Protein AF-A0A3R9TVR1-F1 (afdb_monomer_lite)

pLDDT: mean 87.35, std 10.51, range [41.31, 97.19]

Sequence (165 aa):
LIFHLNRAHRRLMKQEQLCACVQVMLYEKTDKPPYKKVTSQAIGLHYATDDLCILTKAAMQQIDVLYKENKSYIKIGVLFCALHARQQHIDDLWQPLELIHQRQQLMETLGTVRKRFGNHYLQVGYHSRNPSWQMKQCHRSKNYLTRWNEMLTIEDAYTPVTQNT

Secondary structure (DSSP, 8-state):
-HHHHHHHHHHHHHTTEEEEEEEEEEEEE-SSTTSEEEEEEEEEEEEEE--HHHHHHHHHHHHHHH--TT--EEEEEEEEEEEEEGGG----TTS-HHHHHHHHHHHHHHHHHHHHH-TTT--SS---SS-TTS---TTPPP-TTT-GGGSPPP-GGG-------

Organism: Acinetobacter baumannii (NCBI:txid470)

InterPro domains:
  IPR017961 DNA polymerase, Y-family, little finger domain [PF11799] (4-88)
  IPR025188 Domain of unknown function DUF4113 [PF13438] (104-154)

Foldseek 3Di:
DQVQLLVVLVVCVVQQKWFQKKKKKWWFADPDPVRTDIDMDMDGHPDTHSQSQVNVVRRVVRCVVVDDPPTHTDDMHMDGPPIDRNVPDDDDPPDPVVVRVVSVVVVVVVVVCCVVPHDPPDGPDDDDPDDPPPPPCVPPQFPQPPDPVRHDDDDPPPDPPPPDD

Structure (mmCIF, N/CA/C/O backbone):
data_AF-A0A3R9TVR1-F1
#
_entry.id   AF-A0A3R9TVR1-F1
#
loop_
_atom_site.group_PDB
_atom_site.id
_atom_site.type_symbol
_atom_site.label_atom_id
_atom_site.label_alt_id
_atom_site.label_comp_id
_atom_site.label_asym_id
_atom_site.label_entity_id
_atom_site.label_seq_id
_atom_site.pdbx_PDB_ins_code
_atom_site.Cartn_x
_atom_site.Cartn_y
_atom_site.Cartn_z
_atom_site.occupancy
_atom_site.B_iso_or_equiv
_atom_site.auth_seq_id
_atom_site.auth_comp_id
_atom_site.auth_asym_id
_atom_site.auth_atom_id
_atom_site.pdbx_PDB_model_num
ATOM 1 N N . LEU A 1 1 ? 2.419 -5.822 -7.153 1.00 88.62 1 LEU A N 1
ATOM 2 C CA . LEU A 1 1 ? 1.616 -4.856 -6.365 1.00 88.62 1 LEU A CA 1
ATOM 3 C C . LEU A 1 1 ? 1.381 -5.332 -4.927 1.00 88.62 1 LEU A C 1
ATOM 5 O O . LEU A 1 1 ? 1.893 -4.712 -4.004 1.00 88.62 1 LEU A O 1
ATOM 9 N N . ILE A 1 2 ? 0.655 -6.439 -4.741 1.00 90.44 2 ILE A N 1
ATOM 10 C CA . ILE A 1 2 ? 0.100 -6.890 -3.448 1.00 90.44 2 ILE A CA 1
ATOM 11 C C . ILE A 1 2 ? 1.155 -7.060 -2.350 1.00 90.44 2 ILE A C 1
ATOM 13 O O . ILE A 1 2 ? 0.936 -6.654 -1.211 1.00 90.44 2 ILE A O 1
ATOM 17 N N . PHE A 1 3 ? 2.334 -7.582 -2.692 1.00 88.88 3 PHE A N 1
ATOM 18 C CA . PHE A 1 3 ? 3.459 -7.667 -1.758 1.00 88.88 3 PHE A CA 1
ATOM 19 C C . PHE A 1 3 ? 3.872 -6.295 -1.189 1.00 88.88 3 PHE A C 1
ATOM 21 O O . PHE A 1 3 ? 4.040 -6.140 0.023 1.00 88.88 3 PHE A O 1
ATOM 28 N N . HIS A 1 4 ? 4.010 -5.284 -2.053 1.00 91.31 4 HIS A N 1
ATOM 29 C CA . HIS A 1 4 ? 4.392 -3.930 -1.643 1.00 91.31 4 HIS A CA 1
ATOM 30 C C . HIS A 1 4 ? 3.283 -3.253 -0.839 1.00 91.31 4 HIS A C 1
ATOM 32 O O . HIS A 1 4 ? 3.578 -2.608 0.164 1.00 91.31 4 HIS A O 1
ATOM 38 N N . LEU A 1 5 ? 2.024 -3.471 -1.222 1.00 93.81 5 LEU A N 1
ATOM 39 C CA . LEU A 1 5 ? 0.861 -2.962 -0.501 1.00 93.81 5 LEU A CA 1
ATOM 40 C C . LEU A 1 5 ? 0.777 -3.546 0.914 1.00 93.81 5 LEU A C 1
ATOM 42 O O . LEU A 1 5 ? 0.716 -2.795 1.880 1.00 93.81 5 LEU A O 1
ATOM 46 N N . ASN A 1 6 ? 0.905 -4.867 1.066 1.00 91.38 6 ASN A N 1
ATOM 47 C CA . ASN A 1 6 ? 0.959 -5.522 2.377 1.00 91.38 6 ASN A CA 1
ATOM 48 C C . ASN A 1 6 ? 2.126 -5.009 3.236 1.00 91.38 6 ASN A C 1
ATOM 50 O O . ASN A 1 6 ? 2.010 -4.876 4.455 1.00 91.38 6 ASN A O 1
ATOM 54 N N . ARG A 1 7 ? 3.282 -4.723 2.623 1.00 90.69 7 ARG A N 1
ATOM 55 C CA . ARG A 1 7 ? 4.425 -4.131 3.329 1.00 90.69 7 ARG A CA 1
ATOM 56 C C . ARG A 1 7 ? 4.133 -2.704 3.800 1.00 90.69 7 ARG A C 1
ATOM 58 O O . ARG A 1 7 ? 4.497 -2.388 4.929 1.00 90.69 7 ARG A O 1
ATOM 65 N N . ALA A 1 8 ? 3.497 -1.876 2.976 1.00 94.25 8 ALA A N 1
ATOM 66 C CA . ALA A 1 8 ? 3.092 -0.521 3.348 1.00 94.25 8 ALA A CA 1
ATOM 67 C C . ALA A 1 8 ? 2.013 -0.537 4.444 1.00 94.25 8 ALA A C 1
ATOM 69 O O . ALA A 1 8 ? 2.180 0.118 5.467 1.00 94.25 8 ALA A O 1
ATOM 70 N N . HIS A 1 9 ? 0.986 -1.377 4.301 1.00 94.12 9 HIS A N 1
ATOM 71 C CA . HIS A 1 9 ? -0.092 -1.536 5.281 1.00 94.12 9 HIS A CA 1
ATOM 72 C C . HIS A 1 9 ? 0.418 -1.988 6.652 1.00 94.12 9 HIS A C 1
ATOM 74 O O . HIS A 1 9 ? -0.016 -1.468 7.670 1.00 94.12 9 HIS A O 1
ATOM 80 N N . ARG A 1 10 ? 1.438 -2.852 6.719 1.00 91.62 10 ARG A N 1
ATOM 81 C CA . ARG A 1 10 ? 2.076 -3.173 8.010 1.00 91.62 10 ARG A CA 1
ATOM 82 C C . ARG A 1 10 ? 2.669 -1.955 8.714 1.00 91.62 10 ARG A C 1
ATOM 84 O O . ARG A 1 10 ? 2.632 -1.894 9.938 1.00 91.62 10 ARG A O 1
ATOM 91 N N . ARG A 1 11 ? 3.253 -1.021 7.961 1.00 93.88 11 ARG A N 1
ATOM 92 C CA . ARG A 1 11 ? 3.790 0.220 8.535 1.00 93.88 11 ARG A CA 1
ATOM 93 C C . ARG A 1 11 ? 2.652 1.117 9.006 1.00 93.88 11 ARG A C 1
ATOM 95 O O . ARG A 1 11 ? 2.723 1.582 10.132 1.00 93.88 11 ARG A O 1
ATOM 102 N N . LEU A 1 12 ? 1.603 1.246 8.192 1.00 94.62 12 LEU A N 1
ATOM 103 C CA . LEU A 1 12 ? 0.383 1.985 8.521 1.00 94.62 12 LEU A CA 1
ATOM 104 C C . LEU A 1 12 ? -0.235 1.496 9.845 1.00 94.62 12 LEU A C 1
ATOM 106 O O . LEU A 1 12 ? -0.445 2.295 10.749 1.00 94.62 12 LEU A O 1
ATOM 110 N N . MET A 1 13 ? -0.404 0.177 9.998 1.00 91.50 13 MET A N 1
ATOM 111 C CA . MET A 1 13 ? -0.920 -0.439 11.228 1.00 91.50 13 MET A CA 1
ATOM 112 C C . MET A 1 13 ? 0.005 -0.225 12.425 1.00 91.50 13 MET A C 1
ATOM 114 O O . MET A 1 13 ? -0.457 0.105 13.508 1.00 91.50 13 MET A O 1
ATOM 118 N N . LYS A 1 14 ? 1.325 -0.390 12.246 1.00 92.38 14 LYS A N 1
ATOM 119 C CA . LYS A 1 14 ? 2.301 -0.168 13.327 1.00 92.38 14 LYS A CA 1
ATOM 120 C C . LYS A 1 14 ? 2.300 1.286 13.815 1.00 92.38 14 LYS A C 1
ATOM 122 O O . LYS A 1 14 ? 2.622 1.530 14.969 1.00 92.38 14 LYS A O 1
ATOM 127 N N . GLN A 1 15 ? 2.011 2.227 12.923 1.00 94.56 15 GLN A N 1
ATOM 128 C CA . GLN A 1 15 ? 1.960 3.657 13.218 1.00 94.56 15 GLN A CA 1
ATOM 129 C C . GLN A 1 15 ? 0.560 4.121 13.645 1.00 94.56 15 GLN A C 1
ATOM 131 O O . GLN A 1 15 ? 0.392 5.311 13.875 1.00 94.56 15 GLN A O 1
ATOM 136 N N . GLU A 1 16 ? -0.419 3.212 13.738 1.00 94.19 16 GLU A N 1
ATOM 137 C CA . GLU A 1 16 ? -1.815 3.516 14.083 1.00 94.19 16 GLU A CA 1
ATOM 138 C C . GLU A 1 16 ? -2.407 4.644 13.223 1.00 94.19 16 GLU A C 1
ATOM 140 O O . GLU A 1 16 ? -3.053 5.572 13.709 1.00 94.19 16 GLU A O 1
ATOM 145 N N . GLN A 1 17 ? -2.161 4.572 11.913 1.00 95.62 17 GLN A N 1
ATOM 146 C CA . GLN A 1 17 ? -2.609 5.571 10.946 1.00 95.62 17 GLN A CA 1
ATOM 147 C C . GLN A 1 17 ? -3.741 5.046 10.057 1.00 95.62 17 GLN A C 1
ATOM 149 O O . GLN A 1 17 ? -3.854 3.851 9.791 1.00 95.62 17 GLN A O 1
ATOM 154 N N . LEU A 1 18 ? -4.566 5.965 9.568 1.00 95.19 18 LEU A N 1
ATOM 155 C CA . LEU A 1 18 ? -5.572 5.754 8.532 1.00 95.19 18 LEU A CA 1
ATOM 156 C C . LEU A 1 18 ? -5.101 6.425 7.242 1.00 95.19 18 LEU A C 1
ATOM 158 O O . LEU A 1 18 ? -4.4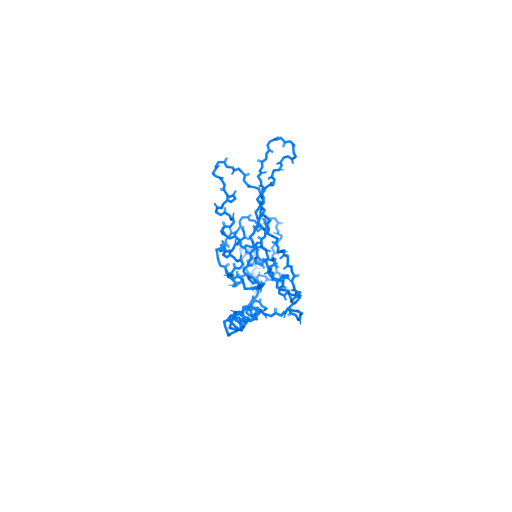07 7.440 7.286 1.00 95.19 18 LEU A O 1
ATOM 162 N N . CYS A 1 19 ? -5.470 5.874 6.089 1.00 96.38 19 CYS A N 1
ATOM 163 C CA . CYS A 1 19 ? -5.097 6.407 4.783 1.00 96.38 19 CYS A CA 1
ATOM 164 C C . CYS A 1 19 ? -6.347 6.854 4.025 1.00 96.38 19 CYS A C 1
ATOM 166 O O . CYS A 1 19 ? -7.297 6.086 3.917 1.00 96.38 19 CYS A O 1
ATOM 168 N N . ALA A 1 20 ? -6.341 8.075 3.482 1.00 95.88 20 ALA A N 1
ATOM 169 C CA . ALA A 1 20 ? -7.439 8.588 2.654 1.00 95.88 20 ALA A CA 1
ATOM 170 C C . ALA A 1 20 ? -7.110 8.625 1.151 1.00 95.88 20 ALA A C 1
ATOM 172 O O . ALA A 1 20 ? -7.987 8.885 0.336 1.00 95.88 20 ALA A O 1
ATOM 173 N N . CYS A 1 21 ? -5.861 8.375 0.748 1.00 96.94 21 CYS A N 1
ATOM 174 C CA . CYS A 1 21 ? -5.474 8.378 -0.662 1.00 96.94 21 CYS A CA 1
ATOM 175 C C . CYS A 1 21 ? -4.387 7.339 -0.946 1.00 96.94 21 CYS A C 1
ATOM 177 O O . CYS A 1 21 ? -3.359 7.300 -0.275 1.00 96.94 21 CYS A O 1
ATOM 179 N N . VAL A 1 22 ? -4.584 6.514 -1.972 1.00 97.19 22 VAL A N 1
ATOM 180 C CA . VAL A 1 22 ? -3.606 5.506 -2.398 1.00 97.19 22 VAL A CA 1
ATOM 181 C C . VAL A 1 22 ? -3.042 5.911 -3.746 1.00 97.19 22 VAL A C 1
ATOM 183 O O . VAL A 1 22 ? -3.794 6.059 -4.705 1.00 97.19 22 VAL A O 1
ATOM 186 N N . GLN A 1 23 ? -1.720 6.027 -3.836 1.00 97.06 23 GLN A N 1
ATOM 187 C CA . GLN A 1 23 ? -1.007 6.305 -5.076 1.00 97.06 23 GLN A CA 1
ATOM 188 C C . GLN A 1 23 ? -0.190 5.090 -5.514 1.00 97.06 23 GLN A C 1
ATOM 190 O O . GLN A 1 23 ? 0.648 4.572 -4.770 1.00 97.06 23 GLN A O 1
ATOM 195 N N . VAL A 1 24 ? -0.401 4.656 -6.751 1.00 97.19 24 VAL A N 1
ATOM 196 C CA . VAL A 1 24 ? 0.367 3.591 -7.394 1.00 97.19 24 VAL A CA 1
ATOM 197 C C . VAL A 1 24 ? 1.284 4.194 -8.450 1.00 97.19 24 VAL A C 1
ATOM 199 O O . VAL A 1 24 ? 0.899 5.065 -9.227 1.00 97.19 24 VAL A O 1
ATOM 202 N N . MET A 1 25 ? 2.531 3.730 -8.468 1.00 96.75 25 MET A N 1
ATOM 203 C CA . MET A 1 25 ? 3.573 4.190 -9.382 1.00 96.75 25 MET A CA 1
ATOM 204 C C . MET A 1 25 ? 4.097 3.003 -10.183 1.00 96.75 25 MET A C 1
ATOM 206 O O . MET A 1 25 ? 4.570 2.024 -9.603 1.00 96.75 25 MET A O 1
ATOM 210 N N . LEU A 1 26 ? 4.066 3.095 -11.507 1.00 95.75 26 LEU A N 1
ATOM 211 C CA . LEU A 1 26 ? 4.699 2.140 -12.409 1.00 95.75 26 LEU A CA 1
ATOM 212 C C . LEU A 1 26 ? 5.949 2.762 -13.019 1.00 95.75 26 LEU A C 1
ATOM 214 O O . LEU A 1 26 ? 5.918 3.869 -13.554 1.00 95.75 26 LEU A O 1
ATOM 218 N N . TYR A 1 27 ? 7.049 2.024 -12.944 1.00 94.75 27 TYR A N 1
ATOM 219 C CA . TYR A 1 27 ? 8.308 2.390 -13.571 1.00 94.75 27 TYR A CA 1
ATOM 220 C C . TYR A 1 27 ? 8.471 1.571 -14.844 1.00 94.75 27 TYR A C 1
ATOM 222 O O . TYR A 1 27 ? 8.615 0.347 -14.796 1.00 94.75 27 TYR A O 1
ATOM 230 N N . GLU A 1 28 ? 8.456 2.267 -15.966 1.00 9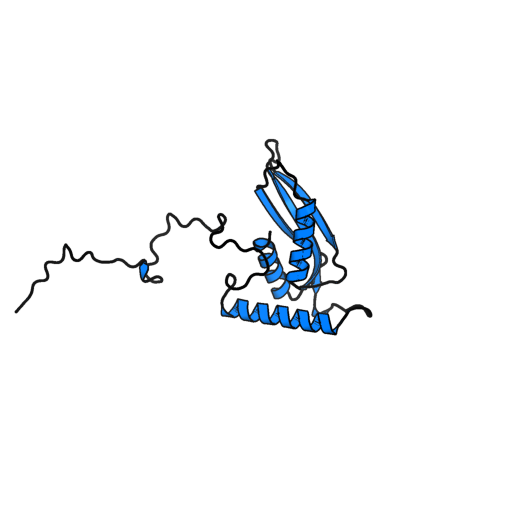4.12 28 GLU A N 1
ATOM 231 C CA . GLU A 1 28 ? 8.727 1.755 -17.300 1.00 94.12 28 GLU A CA 1
ATOM 232 C C . GLU A 1 28 ? 10.229 1.860 -17.584 1.00 94.12 28 GLU A C 1
ATOM 234 O O . GLU A 1 28 ? 10.865 2.866 -17.254 1.00 94.12 28 GLU A O 1
ATOM 239 N N . LYS A 1 29 ? 10.806 0.814 -18.176 1.00 93.38 29 LYS A N 1
ATOM 240 C CA . LYS A 1 29 ? 12.176 0.832 -18.690 1.00 93.38 29 LYS A CA 1
ATOM 241 C C . LYS A 1 29 ? 12.198 1.631 -19.985 1.00 93.38 29 LYS A C 1
ATOM 243 O O . LYS A 1 29 ? 11.360 1.423 -20.855 1.00 93.38 29 LYS A O 1
ATOM 248 N N . THR A 1 30 ? 13.168 2.521 -20.120 1.00 90.31 30 THR A N 1
ATOM 249 C CA . THR A 1 30 ? 13.372 3.302 -21.342 1.00 90.31 30 THR A CA 1
ATOM 250 C C . THR A 1 30 ? 14.832 3.186 -21.755 1.00 90.31 30 THR A C 1
ATOM 252 O O . THR A 1 30 ? 15.707 3.131 -20.896 1.00 90.31 30 THR A O 1
ATOM 255 N N . ASP A 1 31 ? 15.108 3.158 -23.057 1.00 89.56 31 ASP A N 1
ATOM 256 C CA . ASP A 1 31 ? 16.482 3.021 -23.568 1.00 89.56 31 ASP A CA 1
ATOM 257 C C . ASP A 1 31 ? 17.261 4.346 -23.551 1.00 89.56 31 ASP A C 1
ATOM 259 O O . ASP A 1 31 ? 18.479 4.367 -23.689 1.00 89.56 31 ASP A O 1
ATOM 263 N N . LYS A 1 32 ? 16.560 5.465 -23.342 1.00 88.62 32 LYS A N 1
ATOM 264 C CA . LYS A 1 32 ? 17.127 6.814 -23.240 1.00 88.62 32 LYS A CA 1
ATOM 265 C C . LYS A 1 32 ? 17.223 7.255 -21.777 1.00 88.62 32 LYS A C 1
ATOM 267 O O . LYS A 1 32 ? 16.326 6.912 -20.999 1.00 88.62 32 LYS A O 1
ATOM 272 N N . PRO A 1 33 ? 18.239 8.053 -21.391 1.00 86.62 33 PRO A N 1
ATOM 273 C CA . PRO A 1 33 ? 18.318 8.646 -20.056 1.00 86.62 33 PRO A CA 1
ATOM 274 C C . PRO A 1 33 ? 17.034 9.447 -19.759 1.00 86.62 33 PRO A C 1
ATOM 276 O O . PRO A 1 33 ? 16.546 10.143 -20.651 1.00 86.62 33 PRO A O 1
ATOM 279 N N . PRO A 1 34 ? 16.438 9.340 -18.553 1.00 84.81 34 PRO A N 1
ATOM 280 C CA . PRO A 1 34 ? 16.970 8.757 -17.310 1.00 84.81 34 PRO A CA 1
ATOM 281 C C . PRO A 1 34 ? 16.806 7.223 -17.159 1.00 84.81 34 PRO A C 1
ATOM 283 O O . PRO A 1 34 ? 16.830 6.700 -16.046 1.00 84.81 34 PRO A O 1
ATOM 286 N N . TYR A 1 35 ? 16.616 6.484 -18.258 1.00 88.00 35 TYR A N 1
ATOM 287 C CA . TYR A 1 35 ? 16.455 5.019 -18.365 1.00 88.00 35 TYR A CA 1
ATOM 288 C C . TYR A 1 35 ? 15.222 4.428 -17.672 1.00 88.00 35 TYR A C 1
ATOM 290 O O . TYR A 1 35 ? 14.947 3.225 -17.754 1.00 88.00 35 TYR A O 1
ATOM 298 N N . LYS A 1 36 ? 14.467 5.272 -16.967 1.00 91.25 36 LYS A N 1
ATOM 299 C CA . LYS A 1 36 ? 13.255 4.919 -16.239 1.00 91.25 36 LYS A CA 1
ATOM 300 C C . LYS A 1 36 ? 12.257 6.053 -16.372 1.00 91.25 36 LYS A C 1
ATOM 302 O O . LYS A 1 36 ? 12.543 7.177 -15.965 1.00 91.25 36 LYS A O 1
ATOM 307 N N . LYS A 1 37 ? 11.071 5.748 -16.877 1.00 92.38 37 LYS A N 1
ATOM 308 C CA . LYS A 1 37 ? 9.941 6.675 -16.891 1.00 92.38 37 LYS A CA 1
ATOM 309 C C . LYS A 1 37 ? 8.946 6.244 -15.825 1.00 92.38 37 LYS A C 1
ATOM 311 O O . LYS A 1 37 ? 8.560 5.079 -15.778 1.00 92.38 37 LYS A O 1
ATOM 316 N N . VAL A 1 38 ? 8.544 7.165 -14.954 1.00 93.88 38 VAL A N 1
ATOM 317 C CA . VAL A 1 38 ? 7.515 6.893 -13.944 1.00 93.88 38 VAL A CA 1
ATOM 318 C C . VAL A 1 38 ? 6.170 7.409 -14.433 1.00 93.88 38 VAL A C 1
ATOM 320 O O . VAL A 1 38 ? 6.067 8.528 -14.927 1.00 93.88 38 VAL A O 1
ATOM 323 N N . THR A 1 39 ? 5.141 6.581 -14.304 1.00 94.62 39 THR A N 1
ATOM 324 C CA . THR A 1 39 ? 3.744 6.999 -14.434 1.00 94.62 39 THR A CA 1
ATOM 325 C C . THR A 1 39 ? 3.062 6.672 -13.120 1.00 94.62 39 THR A C 1
ATOM 327 O O . THR A 1 39 ? 3.230 5.569 -12.596 1.00 94.62 39 THR A O 1
ATOM 330 N N . SER A 1 40 ? 2.329 7.625 -12.560 1.00 95.19 40 SER A N 1
ATOM 331 C CA . SER A 1 40 ? 1.624 7.423 -11.302 1.00 95.19 40 SER A CA 1
ATOM 332 C C . SER A 1 40 ? 0.195 7.894 -11.402 1.00 95.19 40 SER A C 1
ATOM 334 O O . SER A 1 40 ? -0.074 8.907 -12.042 1.00 95.19 40 SER A O 1
ATOM 336 N N . GLN A 1 41 ? -0.685 7.197 -10.706 1.00 95.94 41 GLN A N 1
ATOM 337 C CA . GLN A 1 41 ? -2.061 7.602 -10.495 1.00 95.94 41 GLN A CA 1
ATOM 338 C C . GLN A 1 41 ? -2.325 7.561 -9.000 1.00 95.94 41 GLN A C 1
ATOM 340 O O . GLN A 1 41 ? -1.706 6.774 -8.287 1.00 95.94 41 GLN A O 1
ATOM 345 N N . ALA A 1 42 ? -3.189 8.449 -8.532 1.00 95.75 42 ALA A N 1
ATOM 346 C CA . ALA A 1 42 ? -3.657 8.472 -7.161 1.00 95.75 42 ALA A CA 1
ATOM 347 C C . ALA A 1 42 ? -5.177 8.375 -7.172 1.00 95.75 42 ALA A C 1
ATOM 349 O O . ALA A 1 42 ? -5.828 8.962 -8.038 1.00 95.75 42 ALA A O 1
ATOM 350 N N . ILE A 1 43 ? -5.728 7.627 -6.222 1.00 96.38 43 ILE A N 1
ATOM 351 C CA . ILE A 1 43 ? -7.165 7.552 -5.991 1.00 96.38 43 ILE A CA 1
ATOM 352 C C . ILE A 1 43 ? -7.455 7.954 -4.548 1.00 96.38 43 ILE A C 1
ATOM 354 O O . ILE A 1 43 ? -6.843 7.436 -3.608 1.00 96.38 43 ILE A O 1
ATOM 358 N N . GLY A 1 44 ? -8.371 8.906 -4.391 1.00 96.00 44 GLY A N 1
ATOM 359 C CA . GLY A 1 44 ? -8.945 9.245 -3.097 1.00 96.00 44 GLY A CA 1
ATOM 360 C C . GLY A 1 44 ? -9.938 8.169 -2.672 1.00 96.00 44 GLY A C 1
ATOM 361 O O . GLY A 1 44 ? -10.688 7.643 -3.492 1.00 96.00 44 GLY A O 1
ATOM 362 N N . LEU A 1 45 ? -9.923 7.832 -1.392 1.00 94.38 45 LEU A N 1
ATOM 363 C CA . LEU A 1 45 ? -10.936 7.009 -0.751 1.00 94.38 45 LEU A CA 1
ATOM 364 C C . LEU A 1 45 ? -12.041 7.932 -0.236 1.00 94.38 45 LEU A C 1
ATOM 366 O O . LEU A 1 45 ? -11.767 9.068 0.143 1.00 94.38 45 LEU A O 1
ATOM 370 N N . HIS A 1 46 ? -13.280 7.441 -0.205 1.00 90.12 46 HIS A N 1
ATOM 371 C CA . HIS A 1 46 ? -14.403 8.212 0.341 1.00 90.12 46 HIS A CA 1
ATOM 372 C C . HIS A 1 46 ? -14.176 8.585 1.810 1.00 90.12 46 HIS A C 1
ATOM 374 O O . HIS A 1 46 ? -14.475 9.703 2.212 1.00 90.12 46 HIS A O 1
ATOM 380 N N . TYR A 1 47 ? -13.590 7.662 2.576 1.00 91.06 47 TYR A N 1
ATOM 381 C CA . TYR A 1 47 ? -13.244 7.842 3.980 1.00 91.06 47 TYR A CA 1
ATOM 382 C C . TYR A 1 47 ? -11.841 7.301 4.253 1.00 91.06 47 TYR A C 1
ATOM 384 O O . TYR A 1 47 ? -11.373 6.383 3.567 1.00 91.06 47 TYR A O 1
ATOM 392 N N . ALA A 1 48 ? -11.164 7.875 5.249 1.00 93.44 48 ALA A N 1
ATOM 393 C CA . ALA A 1 48 ? -9.854 7.399 5.665 1.00 93.44 48 ALA A CA 1
ATOM 394 C C . ALA A 1 48 ? -9.993 6.000 6.276 1.00 93.44 48 ALA A C 1
ATOM 396 O O . ALA A 1 48 ? -10.770 5.788 7.199 1.00 93.44 48 ALA A O 1
ATOM 397 N N . THR A 1 49 ? -9.243 5.027 5.767 1.00 93.50 49 THR A N 1
ATOM 398 C CA . THR A 1 49 ? -9.336 3.642 6.234 1.00 93.50 49 THR A CA 1
ATOM 399 C C . THR A 1 49 ? -7.972 2.968 6.249 1.00 93.50 49 THR A C 1
ATOM 401 O O . THR A 1 49 ? -7.042 3.346 5.530 1.00 93.50 49 THR A O 1
ATOM 404 N N . ASP A 1 50 ? -7.838 1.967 7.103 1.00 94.00 50 ASP A N 1
ATOM 405 C CA . ASP A 1 50 ? -6.738 1.016 7.130 1.00 94.00 50 ASP A CA 1
ATOM 406 C C . ASP A 1 50 ? -7.132 -0.351 6.556 1.00 94.00 50 ASP A C 1
ATOM 408 O O . ASP A 1 50 ? -6.264 -1.216 6.468 1.00 94.00 50 ASP A O 1
ATOM 412 N N . ASP A 1 51 ? -8.390 -0.563 6.146 1.00 94.44 51 ASP A N 1
ATOM 413 C CA . ASP A 1 51 ? -8.864 -1.866 5.674 1.00 94.44 51 ASP A CA 1
ATOM 414 C C . ASP A 1 51 ? -8.053 -2.331 4.456 1.00 94.44 51 ASP A C 1
ATOM 416 O O . ASP A 1 51 ? -8.092 -1.757 3.360 1.00 94.44 51 ASP A O 1
ATOM 420 N N . LEU A 1 52 ? -7.320 -3.427 4.651 1.00 93.75 52 LEU A N 1
ATOM 421 C CA . LEU A 1 52 ? -6.445 -4.012 3.650 1.00 93.75 52 LEU A CA 1
ATOM 422 C C . LEU A 1 52 ? -7.202 -4.406 2.372 1.00 93.75 52 LEU A C 1
ATOM 424 O O . LEU A 1 52 ? -6.636 -4.296 1.282 1.00 93.75 52 LEU A O 1
ATOM 428 N N . CYS A 1 53 ? -8.458 -4.843 2.471 1.00 93.25 53 CYS A N 1
ATOM 429 C CA . CYS A 1 53 ? -9.282 -5.216 1.322 1.00 93.25 53 CYS A CA 1
ATOM 430 C C . CYS A 1 53 ? -9.640 -3.988 0.476 1.00 93.25 53 CYS A C 1
ATOM 432 O O . CYS A 1 53 ? -9.480 -4.023 -0.747 1.00 93.25 53 CYS A O 1
ATOM 434 N N . ILE A 1 54 ? -10.054 -2.891 1.119 1.00 94.50 54 ILE A N 1
ATOM 435 C CA . ILE A 1 54 ? -10.398 -1.631 0.442 1.00 94.50 54 ILE A CA 1
ATOM 436 C C . ILE A 1 54 ? -9.154 -1.038 -0.221 1.00 94.50 54 ILE A C 1
ATOM 438 O O . ILE A 1 54 ? -9.178 -0.724 -1.413 1.00 94.50 54 ILE A O 1
ATOM 442 N N . LEU A 1 55 ? -8.036 -0.974 0.509 1.00 95.44 55 LEU A N 1
ATOM 443 C CA . LEU A 1 55 ? -6.759 -0.486 -0.015 1.00 95.44 55 LEU A CA 1
ATOM 444 C C . LEU A 1 55 ? -6.273 -1.328 -1.203 1.00 95.44 55 LEU A C 1
ATOM 446 O O . LEU A 1 55 ? -5.797 -0.785 -2.201 1.00 95.44 55 LEU A O 1
ATOM 450 N N . THR A 1 56 ? -6.414 -2.655 -1.123 1.00 94.75 56 THR A N 1
ATOM 451 C CA . THR A 1 56 ? -6.028 -3.564 -2.213 1.00 94.75 56 THR A CA 1
ATOM 452 C C . THR A 1 56 ? -6.894 -3.351 -3.447 1.00 94.75 56 THR A C 1
ATOM 454 O O . THR A 1 56 ? -6.354 -3.257 -4.549 1.00 94.75 56 THR A O 1
ATOM 457 N N . LYS A 1 57 ? -8.214 -3.218 -3.276 1.00 94.50 57 LYS A N 1
ATOM 458 C CA . LYS A 1 57 ? -9.145 -2.939 -4.374 1.00 94.50 57 LYS A CA 1
ATOM 459 C C . LYS A 1 57 ? -8.813 -1.611 -5.058 1.00 94.50 57 LYS A C 1
ATOM 461 O O . LYS A 1 57 ? -8.652 -1.585 -6.275 1.00 94.50 57 LYS A O 1
ATOM 466 N N . ALA A 1 58 ? -8.623 -0.547 -4.280 1.00 95.31 58 ALA A N 1
ATOM 467 C CA . ALA A 1 58 ? -8.284 0.781 -4.789 1.00 95.31 58 ALA A CA 1
ATOM 468 C C . ALA A 1 58 ? -6.949 0.795 -5.555 1.00 95.31 58 ALA A C 1
ATOM 470 O O . ALA A 1 58 ? -6.817 1.450 -6.588 1.00 95.31 58 ALA A O 1
ATOM 471 N N . ALA A 1 59 ? -5.947 0.052 -5.079 1.00 95.00 59 ALA A N 1
ATOM 472 C CA . ALA A 1 59 ? -4.665 -0.058 -5.767 1.00 95.00 59 ALA A CA 1
ATOM 473 C C . ALA A 1 59 ? -4.745 -0.898 -7.054 1.00 95.00 59 ALA A C 1
ATOM 475 O O . ALA A 1 59 ? -4.006 -0.633 -8.000 1.00 95.00 59 ALA A O 1
ATOM 476 N N . MET A 1 60 ? -5.615 -1.912 -7.101 1.00 94.00 60 MET A N 1
ATOM 477 C CA . MET A 1 60 ? -5.802 -2.736 -8.299 1.00 94.00 60 MET A CA 1
ATOM 478 C C . MET A 1 60 ? -6.533 -1.967 -9.400 1.00 94.00 60 MET A C 1
ATOM 480 O O . MET A 1 60 ? -6.056 -1.966 -10.527 1.00 94.00 60 MET A O 1
ATOM 484 N N . GLN A 1 61 ? -7.564 -1.193 -9.049 1.00 94.56 61 GLN A N 1
ATOM 485 C CA . GLN A 1 61 ? -8.253 -0.299 -9.991 1.00 94.56 61 GLN A CA 1
ATOM 486 C C . GLN A 1 61 ? -7.298 0.698 -10.666 1.00 94.56 61 GLN A C 1
ATOM 488 O O . GLN A 1 61 ? -7.427 0.993 -11.849 1.00 94.56 61 GLN A O 1
ATOM 493 N N . GLN A 1 62 ? -6.303 1.206 -9.934 1.00 94.50 62 GLN A N 1
ATOM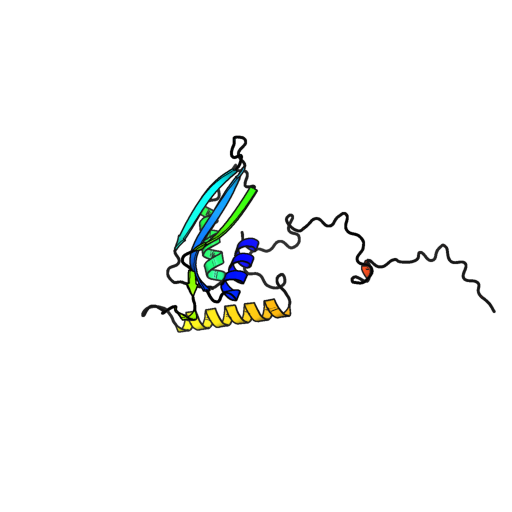 494 C CA . GLN A 1 62 ? -5.278 2.078 -10.518 1.00 94.50 62 GLN A CA 1
ATOM 495 C C . GLN A 1 62 ? -4.363 1.336 -11.490 1.00 94.50 62 GLN A C 1
ATOM 497 O O . GLN A 1 62 ? -3.895 1.921 -12.462 1.00 94.50 62 GLN A O 1
ATOM 502 N N . ILE A 1 63 ? -4.077 0.057 -11.238 1.00 93.56 63 ILE A N 1
ATOM 503 C CA . ILE A 1 63 ? -3.257 -0.743 -12.148 1.00 93.56 63 ILE A CA 1
ATOM 504 C C . ILE A 1 63 ? -3.979 -0.994 -13.463 1.00 93.56 63 ILE A C 1
ATOM 506 O O . ILE A 1 63 ? -3.325 -0.895 -14.497 1.00 93.56 63 ILE A O 1
ATOM 510 N N . ASP A 1 64 ? -5.289 -1.222 -13.434 1.00 92.56 64 ASP A N 1
ATOM 511 C CA . ASP A 1 64 ? -6.085 -1.425 -14.649 1.00 92.56 64 ASP A CA 1
ATOM 512 C C . ASP A 1 64 ? -6.012 -0.212 -15.596 1.00 92.56 64 ASP A C 1
ATOM 514 O O . ASP A 1 64 ? -6.074 -0.364 -16.811 1.00 92.56 64 ASP A O 1
ATOM 518 N N . VAL A 1 65 ? -5.807 0.993 -15.050 1.00 92.81 65 VAL A N 1
ATOM 519 C CA . VAL A 1 65 ? -5.665 2.240 -15.821 1.00 92.81 65 VAL A CA 1
ATOM 520 C C . VAL A 1 65 ? -4.205 2.548 -16.185 1.00 92.81 65 VAL A C 1
ATOM 522 O O . VAL A 1 65 ? -3.910 3.043 -17.275 1.00 92.81 65 VAL A O 1
ATOM 525 N N . LEU A 1 66 ? -3.265 2.296 -15.270 1.00 93.31 66 LEU A N 1
ATOM 526 C CA . LEU A 1 66 ? -1.844 2.603 -15.462 1.00 93.31 66 LEU A CA 1
ATOM 527 C C . LEU A 1 66 ? -1.128 1.604 -16.377 1.00 93.31 66 LEU A C 1
ATOM 529 O O . LEU A 1 66 ? -0.119 1.949 -17.010 1.00 93.31 66 LEU A O 1
ATOM 533 N N . TYR A 1 67 ? -1.595 0.358 -16.395 1.00 93.62 67 TYR A N 1
ATOM 534 C CA . TYR A 1 67 ? -1.029 -0.689 -17.224 1.00 93.62 67 TYR A CA 1
ATOM 535 C C . TYR A 1 67 ? -1.363 -0.437 -18.693 1.00 93.62 67 TYR A C 1
ATOM 537 O O . TYR A 1 67 ? -2.496 -0.151 -19.063 1.00 93.62 67 TYR A O 1
ATOM 545 N N . LYS A 1 68 ? -0.345 -0.538 -19.542 1.00 93.00 68 LYS A N 1
ATOM 546 C CA . LYS A 1 68 ? -0.480 -0.475 -20.991 1.00 93.00 68 LYS A CA 1
ATOM 547 C C . LYS A 1 68 ? 0.275 -1.648 -21.583 1.00 93.00 68 LYS A C 1
ATOM 549 O O . LYS A 1 68 ? 1.398 -1.950 -21.170 1.00 93.00 68 LYS A O 1
ATOM 554 N N . GLU A 1 69 ? -0.350 -2.278 -22.563 1.00 91.06 69 GLU A N 1
ATOM 555 C CA . GLU A 1 69 ? 0.250 -3.364 -23.324 1.00 91.06 69 GLU A CA 1
ATOM 556 C C . GLU A 1 69 ? 1.517 -2.891 -24.052 1.00 91.06 69 GLU A C 1
ATOM 558 O O . GLU A 1 69 ? 1.709 -1.699 -24.310 1.00 91.06 69 GLU A O 1
ATOM 563 N N . ASN A 1 70 ? 2.404 -3.837 -24.367 1.00 90.12 70 ASN A N 1
ATOM 564 C CA . ASN A 1 70 ? 3.661 -3.603 -25.091 1.00 90.12 70 ASN A CA 1
ATOM 565 C C . ASN A 1 70 ? 4.674 -2.684 -24.384 1.00 90.12 70 ASN A C 1
ATOM 567 O O . ASN A 1 70 ? 5.584 -2.149 -25.018 1.00 90.12 70 ASN A O 1
ATOM 571 N N . LYS A 1 71 ? 4.566 -2.527 -23.060 1.00 90.12 71 LYS A N 1
ATOM 572 C CA . LYS A 1 71 ? 5.542 -1.795 -22.244 1.00 90.12 71 LYS A CA 1
ATOM 573 C C . LYS A 1 71 ? 6.331 -2.703 -21.315 1.00 90.12 71 LYS A C 1
ATOM 575 O O . LYS A 1 71 ? 5.795 -3.615 -20.690 1.00 90.12 71 LYS A O 1
ATOM 580 N N . SER A 1 72 ? 7.618 -2.396 -21.167 1.00 91.75 72 SER A N 1
ATOM 581 C CA . SER A 1 72 ? 8.504 -3.086 -20.227 1.00 91.75 72 SER A CA 1
ATOM 582 C C . SER A 1 72 ? 8.487 -2.401 -18.864 1.00 91.75 72 SER A C 1
ATOM 584 O O . SER A 1 72 ? 9.066 -1.329 -18.692 1.00 91.75 72 SER A O 1
ATOM 586 N N . TYR A 1 73 ? 7.861 -3.029 -17.871 1.00 92.94 73 TYR A N 1
ATOM 587 C CA . TYR A 1 73 ? 7.828 -2.531 -16.494 1.00 92.94 73 TYR A CA 1
ATOM 588 C C . TYR A 1 73 ? 8.941 -3.153 -15.642 1.00 92.94 73 TYR A C 1
ATOM 590 O O . TYR A 1 73 ? 9.164 -4.359 -15.679 1.00 92.94 73 TYR A O 1
ATOM 598 N N . ILE A 1 74 ? 9.624 -2.333 -14.839 1.00 92.19 74 ILE A N 1
ATOM 599 C CA . ILE A 1 74 ? 10.767 -2.756 -14.000 1.00 92.19 74 ILE A CA 1
ATOM 600 C C . ILE A 1 74 ? 10.485 -2.704 -12.503 1.00 92.19 74 ILE A C 1
ATOM 602 O O . ILE A 1 74 ? 11.088 -3.443 -11.727 1.00 92.19 74 ILE A O 1
ATOM 606 N N . LYS A 1 75 ? 9.616 -1.792 -12.065 1.00 91.81 75 LYS A N 1
ATOM 607 C CA . LYS A 1 75 ? 9.328 -1.572 -10.648 1.00 91.81 75 LYS A CA 1
ATOM 608 C C . LYS A 1 75 ? 7.909 -1.061 -10.487 1.00 91.81 75 LYS A C 1
ATOM 610 O O . LYS A 1 75 ? 7.386 -0.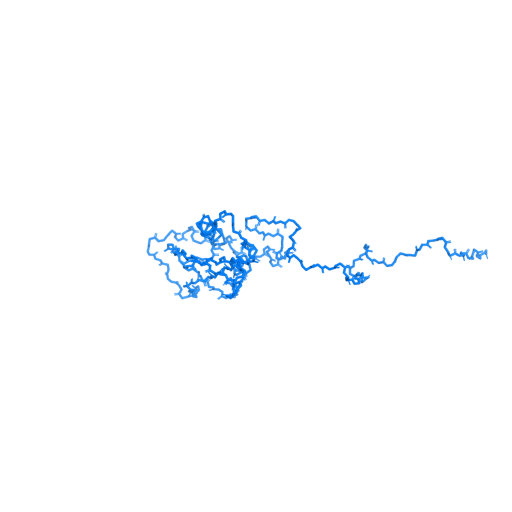342 -11.334 1.00 91.81 75 LYS A O 1
ATOM 615 N N . ILE A 1 76 ? 7.332 -1.398 -9.344 1.00 93.69 76 ILE A N 1
ATOM 616 C CA . ILE A 1 76 ? 6.081 -0.839 -8.862 1.00 93.69 76 ILE A CA 1
ATOM 617 C C . ILE A 1 76 ? 6.305 -0.185 -7.498 1.00 93.69 76 ILE A C 1
ATOM 619 O O . ILE A 1 76 ? 7.042 -0.705 -6.657 1.00 93.69 76 ILE A O 1
ATOM 623 N N . GLY A 1 77 ? 5.703 0.977 -7.296 1.00 95.00 77 GLY A N 1
ATOM 624 C CA . GLY A 1 77 ? 5.626 1.684 -6.026 1.00 95.00 77 GLY A CA 1
ATOM 625 C C . GLY A 1 77 ? 4.176 1.768 -5.568 1.00 95.00 77 GLY A C 1
ATOM 626 O O . GLY A 1 77 ? 3.274 1.904 -6.389 1.00 95.00 77 GLY A O 1
ATOM 627 N N . VAL A 1 78 ? 3.964 1.671 -4.259 1.00 96.38 78 VAL A N 1
ATOM 628 C CA . VAL A 1 78 ? 2.679 1.961 -3.614 1.00 96.38 78 VAL A CA 1
ATOM 629 C C . VAL A 1 78 ? 2.967 2.954 -2.506 1.00 96.38 78 VAL A C 1
ATOM 631 O O . VAL A 1 78 ? 3.867 2.719 -1.694 1.00 96.38 78 VAL A O 1
ATOM 634 N N . LEU A 1 79 ? 2.227 4.051 -2.498 1.00 96.44 79 LEU A N 1
ATOM 635 C CA . LEU A 1 79 ? 2.327 5.115 -1.520 1.00 96.44 79 LEU A CA 1
ATOM 636 C C . LEU A 1 79 ? 0.947 5.350 -0.909 1.00 96.44 79 LEU A C 1
ATOM 638 O O . LEU A 1 79 ? -0.054 5.435 -1.616 1.00 96.44 79 LEU A O 1
ATOM 642 N N . PHE A 1 80 ? 0.914 5.428 0.416 1.00 97.06 80 PHE A N 1
ATOM 643 C CA . PHE A 1 80 ? -0.262 5.849 1.162 1.00 97.06 80 PHE A CA 1
ATOM 644 C C . PHE A 1 80 ? -0.104 7.326 1.499 1.00 97.06 80 PHE A C 1
ATOM 646 O O . PHE A 1 80 ? 0.896 7.731 2.090 1.00 97.06 80 PHE A O 1
ATOM 653 N N . CYS A 1 81 ? -1.081 8.109 1.070 1.00 95.62 81 CYS A N 1
ATOM 654 C CA . CYS A 1 81 ? -1.150 9.557 1.168 1.00 95.62 81 CYS A CA 1
ATOM 655 C C . CYS A 1 81 ? -2.332 9.957 2.058 1.00 95.62 81 CYS A C 1
ATOM 657 O O . CYS A 1 81 ? -3.204 9.133 2.354 1.00 95.62 81 CYS A O 1
ATOM 659 N N . ALA A 1 82 ? -2.361 11.235 2.458 1.00 95.12 82 ALA A N 1
ATOM 660 C CA . ALA A 1 82 ? -3.383 11.790 3.350 1.00 95.12 82 ALA A CA 1
ATOM 661 C C . ALA A 1 82 ? -3.568 10.905 4.598 1.00 95.12 82 ALA A C 1
ATOM 663 O O . ALA A 1 82 ? -4.619 10.296 4.819 1.00 95.12 82 ALA A O 1
ATOM 664 N N . LEU A 1 83 ? -2.468 10.759 5.344 1.00 95.88 83 LEU A N 1
ATOM 665 C CA . LEU A 1 83 ? -2.408 9.931 6.540 1.00 95.88 83 LEU A CA 1
ATOM 666 C C . LEU A 1 83 ? -2.981 10.696 7.729 1.00 95.88 83 LEU A C 1
ATOM 668 O O . LEU A 1 83 ? -2.577 11.827 7.986 1.00 95.88 83 LEU A O 1
ATOM 672 N N . HIS A 1 84 ? -3.873 10.050 8.466 1.00 93.88 84 HIS A N 1
ATOM 673 C CA . HIS A 1 84 ? -4.477 10.591 9.679 1.00 93.88 84 HIS A CA 1
ATOM 674 C C . HIS A 1 84 ? -4.099 9.694 10.854 1.00 93.88 84 HIS A C 1
ATOM 676 O O . HIS A 1 84 ? -4.098 8.471 10.717 1.00 93.88 84 HIS A O 1
ATOM 682 N N . ALA A 1 85 ? -3.756 10.271 12.004 1.00 94.62 85 ALA A N 1
ATOM 683 C CA . ALA A 1 85 ? -3.574 9.484 13.219 1.00 94.62 85 ALA A CA 1
ATOM 684 C C . ALA A 1 85 ? -4.940 8.948 13.666 1.00 94.62 85 ALA A C 1
ATOM 686 O O . ALA A 1 85 ? -5.880 9.728 13.802 1.00 94.62 85 ALA A O 1
ATOM 687 N N . ARG A 1 86 ? -5.057 7.637 13.912 1.00 89.88 86 ARG A N 1
ATOM 688 C CA . ARG A 1 86 ? -6.333 7.006 14.294 1.00 89.88 86 ARG A CA 1
ATOM 689 C C . ARG A 1 86 ? -6.954 7.660 15.524 1.00 89.88 86 ARG A C 1
ATOM 691 O O . ARG A 1 86 ? -8.150 7.891 15.552 1.00 89.88 86 ARG A O 1
ATOM 698 N N . GLN A 1 87 ? -6.124 7.995 16.507 1.00 90.56 87 GLN A N 1
ATOM 699 C CA . GLN A 1 87 ? -6.538 8.589 17.781 1.00 90.56 87 GLN A CA 1
ATOM 700 C C . GLN A 1 87 ? -7.167 9.986 17.624 1.00 90.56 87 GLN A C 1
ATOM 702 O O . GLN A 1 87 ? -7.913 10.419 18.492 1.00 90.56 87 GLN A O 1
ATOM 707 N N . GLN A 1 88 ? -6.844 10.696 16.539 1.00 90.44 88 GLN A N 1
ATOM 708 C CA . GLN A 1 88 ? -7.317 12.056 16.255 1.00 90.44 88 GLN A CA 1
ATOM 709 C C . GLN A 1 88 ? -8.358 12.085 15.130 1.00 90.44 88 GLN A C 1
ATOM 711 O O . GLN A 1 88 ? -8.834 13.158 14.762 1.00 90.44 88 GLN A O 1
ATOM 716 N N . HIS A 1 89 ? -8.670 10.931 14.535 1.00 89.00 89 HIS A N 1
ATOM 717 C CA . HIS A 1 89 ? -9.638 10.861 13.457 1.00 89.00 89 HIS A CA 1
ATOM 718 C C . HIS A 1 89 ? -11.050 10.921 14.030 1.00 89.00 89 HIS A C 1
ATOM 720 O O . HIS A 1 89 ? -11.381 10.181 14.953 1.00 89.00 89 HIS A O 1
ATOM 726 N N . ILE A 1 90 ? -11.860 11.815 13.474 1.00 88.69 90 ILE A N 1
ATOM 727 C CA . ILE A 1 90 ? -13.278 11.929 13.786 1.00 88.69 90 ILE A CA 1
ATOM 728 C C . ILE A 1 90 ? -14.027 11.396 12.572 1.00 88.69 90 ILE A C 1
ATOM 730 O O . ILE A 1 90 ? -13.849 11.908 11.463 1.00 88.69 90 ILE A O 1
ATOM 734 N N . ASP A 1 91 ? -14.829 10.363 12.801 1.00 87.12 91 ASP A N 1
ATOM 735 C CA . ASP A 1 91 ? -15.678 9.775 11.774 1.00 87.12 91 ASP A CA 1
ATOM 736 C C . ASP A 1 91 ? -16.801 10.756 11.397 1.00 87.12 91 ASP A C 1
ATOM 738 O O . ASP A 1 91 ? -17.305 11.520 12.224 1.00 87.12 91 ASP A O 1
ATOM 742 N N . ASP A 1 92 ? -17.180 10.756 10.122 1.00 88.06 92 ASP A N 1
ATOM 743 C CA . ASP A 1 92 ? -18.251 11.609 9.606 1.00 88.06 92 ASP A CA 1
ATOM 744 C C . ASP A 1 92 ? -19.633 11.089 10.052 1.00 88.06 92 ASP A C 1
ATOM 746 O O . ASP A 1 92 ? -19.830 9.887 10.238 1.00 88.06 92 ASP A O 1
ATOM 750 N N . LEU A 1 93 ? -20.610 11.990 10.185 1.00 89.62 93 LEU A N 1
ATOM 751 C CA . LEU A 1 93 ? -21.953 11.710 10.711 1.00 89.62 93 LEU A CA 1
ATOM 752 C C . LEU A 1 93 ? -22.679 10.603 9.929 1.00 89.62 93 LEU A C 1
ATOM 754 O O . LEU A 1 93 ? -23.489 9.867 10.488 1.00 89.62 93 LEU A O 1
ATOM 758 N N . TRP A 1 94 ? -22.387 10.494 8.633 1.00 88.94 94 TRP A N 1
ATOM 759 C CA . TRP A 1 94 ? -23.042 9.566 7.710 1.00 88.94 94 TRP A CA 1
ATOM 760 C C . TRP A 1 94 ? -22.269 8.263 7.494 1.00 88.94 94 TRP A C 1
ATOM 762 O O . TRP A 1 94 ? -22.659 7.442 6.660 1.00 88.94 94 TRP A O 1
ATOM 772 N N . GLN A 1 95 ? -21.165 8.056 8.214 1.00 87.56 95 GLN A N 1
ATOM 773 C CA . GLN A 1 95 ? -20.407 6.820 8.105 1.00 87.56 95 GLN A CA 1
ATOM 774 C C . GLN A 1 95 ? -21.120 5.659 8.814 1.00 87.56 95 GLN A C 1
ATOM 776 O O . GLN A 1 95 ? -21.641 5.821 9.919 1.00 87.56 95 GLN A O 1
ATOM 781 N N . PRO A 1 96 ? -21.110 4.446 8.230 1.00 90.00 96 PRO A N 1
ATOM 782 C CA . PRO A 1 96 ? -21.659 3.264 8.880 1.00 90.00 96 PRO A CA 1
ATOM 783 C C . PRO A 1 96 ? -20.709 2.785 9.991 1.00 90.00 96 PRO A C 1
ATOM 785 O O . PRO A 1 96 ? -19.892 1.887 9.780 1.00 90.00 96 PRO A O 1
ATOM 788 N N . LEU A 1 97 ? -20.822 3.386 11.179 1.00 89.56 97 LEU A N 1
ATOM 789 C CA . LEU A 1 97 ? -19.952 3.133 12.338 1.00 89.56 97 LEU A CA 1
ATOM 790 C C . LEU A 1 97 ? -19.862 1.645 12.708 1.00 89.56 97 LEU A C 1
ATOM 792 O O . LEU A 1 97 ? -18.784 1.138 13.009 1.00 89.56 97 LEU A O 1
ATOM 796 N N . GLU A 1 98 ? -20.976 0.917 12.625 1.00 91.12 98 GLU A N 1
ATOM 797 C CA . GLU A 1 98 ? -21.011 -0.516 12.937 1.00 91.12 98 GLU A CA 1
ATOM 798 C C . GLU A 1 98 ? -20.172 -1.345 11.952 1.00 91.12 98 GLU A C 1
ATOM 800 O O . GLU A 1 98 ? -19.402 -2.220 12.356 1.00 91.12 98 GLU A O 1
ATOM 805 N N . LEU A 1 99 ? -20.233 -1.013 10.657 1.00 90.50 99 LEU A N 1
ATOM 806 C CA . LEU A 1 99 ? -19.387 -1.645 9.647 1.00 90.50 99 LEU A CA 1
ATOM 807 C C . LEU A 1 99 ? -17.913 -1.300 9.880 1.00 90.50 99 LEU A C 1
ATOM 809 O O . LEU A 1 99 ? -17.063 -2.182 9.770 1.00 90.50 99 LEU A O 1
ATOM 813 N N . ILE A 1 100 ? -17.603 -0.044 10.214 1.00 89.25 100 ILE A N 1
ATOM 814 C CA . ILE A 1 100 ? -16.231 0.392 10.511 1.00 89.25 100 ILE A CA 1
ATOM 815 C C . ILE A 1 100 ? -15.670 -0.408 11.684 1.00 89.25 100 ILE A C 1
ATOM 817 O O . ILE A 1 100 ? -14.585 -0.977 11.564 1.00 89.25 100 ILE A O 1
ATOM 821 N N . HIS A 1 101 ? -16.430 -0.538 12.771 1.00 91.06 101 HIS A N 1
ATOM 822 C CA . HIS A 1 101 ? -16.013 -1.319 13.929 1.00 91.06 101 HIS A CA 1
ATOM 823 C C . HIS A 1 101 ? -15.784 -2.795 13.569 1.00 91.06 101 HIS A C 1
ATOM 825 O O . HIS A 1 101 ? -14.749 -3.370 13.910 1.00 91.06 101 HIS A O 1
ATOM 831 N N . GLN A 1 102 ? -16.686 -3.396 12.786 1.00 94.44 102 GLN A N 1
ATOM 832 C CA . GLN A 1 102 ? -16.523 -4.766 12.295 1.00 94.44 102 GLN A CA 1
ATOM 833 C C . GLN A 1 102 ? -15.243 -4.929 11.452 1.00 94.44 102 GLN A C 1
ATOM 835 O O . GLN A 1 102 ? -14.511 -5.912 11.596 1.00 94.44 102 GLN A O 1
ATOM 840 N N . ARG A 1 103 ? -14.948 -3.976 10.557 1.00 93.19 103 ARG A N 1
ATOM 841 C CA . ARG A 1 103 ? -13.726 -3.992 9.735 1.00 93.19 103 ARG A CA 1
ATOM 842 C C . ARG A 1 103 ? -12.469 -3.807 10.584 1.00 93.19 103 ARG A C 1
ATOM 844 O O . ARG A 1 103 ? -11.474 -4.481 10.329 1.00 93.19 103 ARG A O 1
ATOM 851 N N . GLN A 1 104 ? -12.513 -2.959 11.608 1.00 91.88 104 GLN A N 1
ATOM 852 C CA . GLN A 1 104 ? -11.402 -2.771 12.544 1.00 91.88 104 GLN A CA 1
ATOM 853 C C . GLN A 1 104 ? -11.085 -4.065 13.300 1.00 91.88 104 GLN A C 1
ATOM 855 O O . GLN A 1 104 ? -9.937 -4.508 13.281 1.00 91.88 104 GLN A O 1
ATOM 860 N N . GLN A 1 105 ? -12.097 -4.737 13.859 1.00 94.31 105 GLN A N 1
ATOM 861 C CA . GLN A 1 105 ? -11.929 -6.046 14.502 1.00 94.31 105 GLN A CA 1
ATOM 862 C C . GLN A 1 105 ? -11.328 -7.084 13.535 1.00 94.31 105 GLN A C 1
ATOM 864 O O . GLN A 1 105 ? -10.446 -7.870 13.896 1.00 94.31 105 GLN A O 1
ATOM 869 N N . LEU A 1 106 ? -11.748 -7.070 12.266 1.00 93.75 106 LEU A N 1
ATOM 870 C CA . LEU A 1 106 ? -11.162 -7.925 11.233 1.00 93.75 106 LEU A CA 1
ATOM 871 C C . LEU A 1 106 ? -9.673 -7.607 10.988 1.00 93.75 106 LEU A C 1
ATOM 873 O O . LEU A 1 106 ? -8.859 -8.519 10.849 1.00 93.75 106 LEU A O 1
ATOM 877 N N . MET A 1 107 ? -9.286 -6.332 10.937 1.00 93.12 107 MET A N 1
ATOM 878 C CA . MET A 1 107 ? -7.881 -5.947 10.753 1.00 93.12 107 MET A CA 1
ATOM 879 C C . MET A 1 107 ? -7.022 -6.303 11.972 1.00 93.12 107 MET A C 1
ATOM 881 O O . MET A 1 107 ? -5.884 -6.757 11.816 1.00 93.12 107 MET A O 1
ATOM 885 N N . GLU A 1 108 ? -7.566 -6.178 13.181 1.00 92.88 108 GLU A N 1
ATOM 886 C CA . GLU A 1 108 ? -6.901 -6.595 14.417 1.00 92.88 108 GLU A CA 1
ATOM 887 C C . GLU A 1 108 ? -6.675 -8.106 14.460 1.00 92.88 108 GLU A C 1
ATOM 889 O O . GLU A 1 108 ? -5.550 -8.551 14.701 1.00 92.88 108 GLU A O 1
ATOM 894 N N . THR A 1 109 ? -7.700 -8.905 14.151 1.00 93.19 109 THR A N 1
ATOM 895 C CA . THR A 1 109 ? -7.581 -10.373 14.074 1.00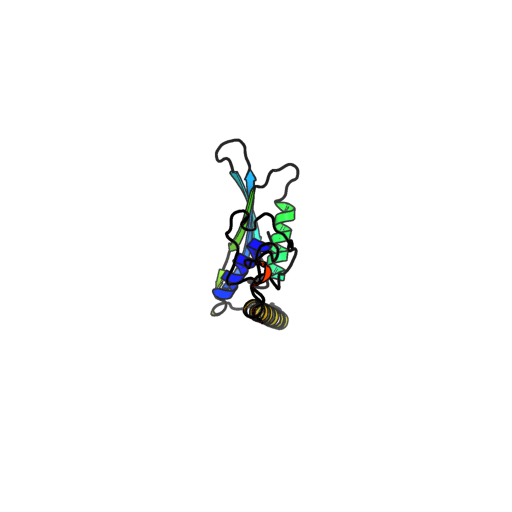 93.19 109 THR A CA 1
ATOM 896 C C . THR A 1 109 ? -6.587 -10.805 12.995 1.00 93.19 109 THR A C 1
ATOM 898 O O . THR A 1 109 ? -5.753 -11.683 13.222 1.00 93.19 109 THR A O 1
ATOM 901 N N . LEU A 1 110 ? -6.569 -10.138 11.839 1.00 90.75 110 LEU A N 1
ATOM 902 C CA . LEU A 1 110 ? -5.544 -10.371 10.820 1.00 90.75 110 LEU A CA 1
ATOM 903 C C . LEU A 1 110 ? -4.139 -10.035 11.353 1.00 90.75 110 LEU A C 1
ATOM 905 O O . LEU A 1 110 ? -3.169 -10.753 11.082 1.00 90.75 110 LEU A O 1
ATOM 909 N N . GLY A 1 111 ? -4.026 -8.978 12.156 1.00 89.56 111 GLY A N 1
ATOM 910 C CA . GLY A 1 111 ? -2.813 -8.598 12.872 1.00 89.56 111 GLY A CA 1
ATOM 911 C C . GLY A 1 111 ? -2.342 -9.652 13.879 1.00 89.56 111 GLY A C 1
ATOM 912 O O . GLY A 1 111 ? -1.149 -9.969 13.904 1.00 89.56 111 GLY A O 1
ATOM 913 N N . THR A 1 112 ? -3.241 -10.234 14.679 1.00 91.62 112 THR A N 1
ATOM 914 C CA . THR A 1 112 ? -2.895 -11.275 15.665 1.00 91.62 112 THR A CA 1
ATOM 915 C C . THR A 1 112 ? -2.429 -12.559 14.985 1.00 91.62 112 THR A C 1
ATOM 917 O O . THR A 1 112 ? -1.375 -13.093 15.342 1.00 91.62 112 THR A O 1
ATOM 920 N N . VAL A 1 113 ? -3.127 -13.002 13.936 1.00 91.06 113 VAL A N 1
ATOM 921 C CA . VAL A 1 113 ? -2.724 -14.152 13.110 1.00 91.06 113 VAL A CA 1
ATOM 922 C C . VAL A 1 113 ? -1.338 -13.914 12.513 1.00 91.06 113 VAL A C 1
ATOM 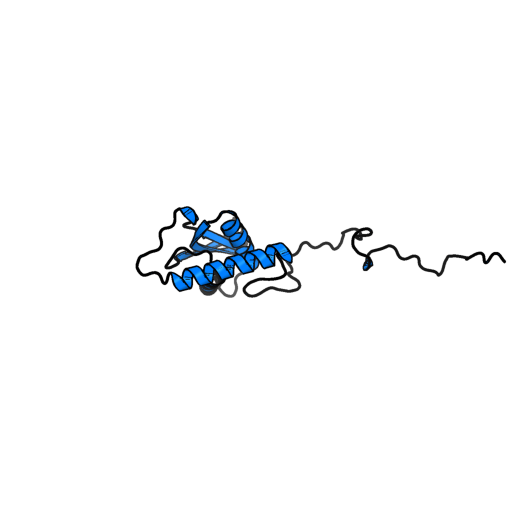924 O O . VAL A 1 113 ? -0.461 -14.778 12.588 1.00 91.06 113 VAL A O 1
ATOM 927 N N . ARG A 1 114 ? -1.087 -12.715 11.979 1.00 87.62 114 ARG A N 1
ATOM 928 C CA . ARG A 1 114 ? 0.210 -12.364 11.392 1.00 87.62 114 ARG A CA 1
ATOM 929 C C . ARG A 1 114 ? 1.342 -12.334 12.421 1.00 87.62 114 ARG A C 1
ATOM 931 O O . ARG A 1 114 ? 2.449 -12.750 12.086 1.00 87.62 114 ARG A O 1
ATOM 938 N N . LYS A 1 115 ? 1.088 -11.871 13.650 1.00 88.38 115 LYS A N 1
ATOM 939 C CA . LYS A 1 115 ? 2.065 -11.920 14.753 1.00 88.38 115 LYS A CA 1
ATOM 940 C C . LYS A 1 115 ? 2.375 -13.362 15.168 1.00 88.38 115 LYS A C 1
ATOM 942 O O . LYS A 1 115 ? 3.536 -13.667 15.414 1.00 88.38 115 LYS A O 1
ATOM 947 N N . ARG A 1 116 ? 1.364 -14.237 15.208 1.00 90.56 116 ARG A N 1
ATOM 948 C CA . ARG A 1 116 ? 1.501 -15.633 15.652 1.00 90.56 116 ARG A CA 1
ATOM 949 C C . ARG A 1 116 ? 2.197 -16.531 14.631 1.00 90.56 116 ARG A C 1
ATOM 951 O O . ARG A 1 116 ? 3.125 -17.244 14.986 1.00 90.56 116 ARG A O 1
ATOM 958 N N . PHE A 1 117 ? 1.739 -16.520 13.382 1.00 86.94 117 PHE A N 1
ATOM 959 C CA . PHE A 1 117 ? 2.239 -17.437 12.352 1.00 86.94 117 PHE A CA 1
ATOM 960 C C . PHE A 1 117 ? 3.350 -16.808 11.512 1.00 86.94 117 PHE A C 1
ATOM 962 O O . PHE A 1 117 ? 4.224 -17.498 11.008 1.00 86.94 117 PHE A O 1
ATOM 969 N N . GLY A 1 118 ? 3.373 -15.482 11.397 1.00 82.44 118 GLY A N 1
ATOM 970 C CA . GLY A 1 118 ? 4.362 -14.747 10.624 1.00 82.44 118 GLY A CA 1
ATOM 971 C C . GLY A 1 118 ? 3.799 -14.153 9.336 1.00 82.44 118 GLY A C 1
ATOM 972 O O . GLY A 1 118 ? 2.674 -14.400 8.903 1.00 82.44 118 GLY A O 1
ATOM 973 N N . ASN A 1 119 ? 4.625 -13.330 8.693 1.00 71.50 119 ASN A N 1
ATOM 974 C CA . ASN A 1 119 ? 4.190 -12.402 7.645 1.00 71.50 119 ASN A CA 1
ATOM 975 C C . ASN A 1 119 ? 3.700 -13.045 6.342 1.00 71.50 119 ASN A C 1
ATOM 977 O O . ASN A 1 119 ? 3.042 -12.369 5.556 1.00 71.50 119 ASN A O 1
ATOM 981 N N . HIS A 1 120 ? 4.058 -14.301 6.090 1.00 74.12 120 HIS A N 1
ATOM 982 C CA . HIS A 1 120 ? 3.822 -14.951 4.802 1.00 74.12 120 HIS A CA 1
ATOM 983 C C . HIS A 1 120 ? 2.609 -15.886 4.819 1.00 74.12 120 HIS A C 1
ATOM 985 O O . HIS A 1 120 ? 2.161 -16.276 3.748 1.00 74.12 120 HIS A O 1
ATOM 991 N N . TYR A 1 121 ? 2.061 -16.196 6.000 1.00 74.38 121 TYR A N 1
ATOM 992 C CA . TYR A 1 121 ? 1.002 -17.198 6.158 1.00 74.38 121 TYR A CA 1
ATOM 993 C C . TYR A 1 121 ? -0.381 -16.707 5.722 1.00 74.38 121 TYR A C 1
ATOM 995 O O . TYR A 1 121 ? -1.122 -17.469 5.113 1.00 74.38 121 TYR A O 1
ATOM 1003 N N . LEU A 1 122 ? -0.718 -15.440 5.995 1.00 80.69 122 LEU A N 1
ATOM 1004 C CA . LEU A 1 122 ? -2.002 -14.849 5.613 1.00 80.69 122 LEU A CA 1
ATOM 1005 C C . LEU A 1 122 ? -1.799 -13.533 4.854 1.00 80.69 122 LEU A C 1
ATOM 1007 O O . LEU A 1 122 ? -1.224 -12.560 5.366 1.00 80.69 122 LEU A O 1
ATOM 1011 N N . GLN A 1 123 ? -2.278 -13.511 3.612 1.00 78.38 123 GLN A N 1
ATOM 1012 C CA . GLN A 1 123 ? -2.211 -12.372 2.702 1.00 78.38 123 GLN A CA 1
ATOM 1013 C C . GLN A 1 123 ? -3.555 -12.200 1.998 1.00 78.38 123 GLN A C 1
ATOM 1015 O O . GLN A 1 123 ? -4.208 -13.178 1.648 1.00 78.38 123 GLN A O 1
ATOM 1020 N N . VAL A 1 124 ? -3.945 -10.946 1.784 1.00 83.38 124 VAL A N 1
ATOM 1021 C CA . VAL A 1 124 ? -5.136 -10.596 1.007 1.00 83.38 124 VAL A CA 1
ATOM 1022 C C . VAL A 1 124 ? -4.726 -10.393 -0.450 1.00 83.38 124 VAL A C 1
ATOM 1024 O O . VAL A 1 124 ? -3.820 -9.607 -0.736 1.00 83.38 124 VAL A O 1
ATOM 1027 N N . GLY A 1 125 ? -5.401 -11.106 -1.354 1.00 83.56 125 GLY A N 1
ATOM 1028 C CA . GLY A 1 125 ? -5.172 -11.074 -2.798 1.00 83.56 125 GLY A CA 1
ATOM 1029 C C . GLY A 1 125 ? -4.158 -12.112 -3.301 1.00 83.56 125 GLY A C 1
ATOM 1030 O O . GLY A 1 125 ? -3.787 -13.047 -2.598 1.00 83.56 125 GLY A O 1
ATOM 1031 N N . TYR A 1 126 ? -3.715 -11.955 -4.549 1.00 81.38 126 TYR A N 1
ATOM 1032 C CA . TYR A 1 126 ? -2.781 -12.869 -5.202 1.00 81.38 126 TYR A CA 1
ATOM 1033 C C . TYR A 1 126 ? -1.396 -12.907 -4.535 1.00 81.38 126 TYR A C 1
ATOM 1035 O O . TYR A 1 126 ? -0.694 -11.893 -4.419 1.00 81.38 126 TYR A O 1
ATOM 1043 N N . HIS A 1 127 ? -0.971 -14.120 -4.183 1.00 76.69 127 HIS A N 1
ATOM 1044 C CA . HIS A 1 127 ? 0.372 -14.436 -3.722 1.00 76.69 127 HIS A CA 1
ATOM 1045 C C . HIS A 1 127 ? 0.956 -15.567 -4.576 1.00 76.69 127 HIS A C 1
ATOM 1047 O O . HIS A 1 127 ? 0.342 -16.620 -4.723 1.00 76.69 127 HIS A O 1
ATOM 1053 N N . SER A 1 128 ? 2.158 -15.362 -5.123 1.00 76.56 128 SER A N 1
ATOM 1054 C CA . SER A 1 128 ? 2.898 -16.439 -5.787 1.00 76.56 128 SER A CA 1
ATOM 1055 C C . SER A 1 128 ? 3.624 -17.280 -4.741 1.00 76.56 128 SER A C 1
ATOM 1057 O O . SER A 1 128 ? 4.303 -16.722 -3.881 1.00 76.56 128 SER A O 1
ATOM 1059 N N . ARG A 1 129 ? 3.520 -18.610 -4.847 1.00 70.62 129 ARG A N 1
ATOM 1060 C CA . ARG A 1 129 ? 4.194 -19.565 -3.951 1.00 70.62 129 ARG A CA 1
ATOM 1061 C C . ARG A 1 129 ? 5.724 -19.486 -4.051 1.00 70.62 129 ARG A C 1
ATOM 1063 O O . ARG A 1 129 ? 6.396 -19.599 -3.034 1.00 70.62 129 ARG A O 1
ATOM 1070 N N . ASN A 1 130 ? 6.248 -19.234 -5.255 1.00 70.75 130 ASN A N 1
ATOM 1071 C CA . ASN A 1 130 ? 7.679 -19.089 -5.548 1.00 70.75 130 ASN A CA 1
ATOM 1072 C C . ASN A 1 130 ? 7.926 -17.765 -6.287 1.00 70.75 130 ASN A C 1
ATOM 1074 O O . ASN A 1 130 ? 8.066 -17.743 -7.513 1.00 70.75 130 ASN A O 1
ATOM 1078 N N . PRO A 1 131 ? 7.923 -16.626 -5.583 1.00 69.88 131 PRO A N 1
ATOM 1079 C CA . PRO A 1 131 ? 8.145 -15.347 -6.226 1.00 69.88 131 PRO A CA 1
ATOM 1080 C C . PRO A 1 131 ? 9.591 -15.231 -6.723 1.00 69.88 131 PRO A C 1
ATOM 1082 O O . PRO A 1 131 ? 10.540 -15.370 -5.957 1.00 69.88 131 PRO A O 1
ATOM 1085 N N . SER A 1 132 ? 9.761 -14.872 -7.994 1.00 69.69 132 SER A N 1
ATOM 1086 C CA . SER A 1 132 ? 11.075 -14.655 -8.624 1.00 69.69 132 SER A CA 1
ATOM 1087 C C . SER A 1 132 ? 11.904 -13.532 -7.984 1.00 69.69 132 SER A C 1
ATOM 1089 O O . SER A 1 132 ? 13.112 -13.460 -8.195 1.00 69.69 132 SER A O 1
ATOM 1091 N N . TRP A 1 133 ? 11.260 -12.661 -7.200 1.00 69.44 133 TRP A N 1
ATOM 1092 C CA . TRP A 1 133 ? 11.874 -11.559 -6.456 1.00 69.44 133 TRP A CA 1
ATOM 1093 C C . TRP A 1 133 ? 12.326 -11.940 -5.036 1.00 69.44 133 TRP A C 1
ATOM 1095 O O . TRP A 1 133 ? 12.819 -11.076 -4.308 1.00 69.44 133 TRP A O 1
ATOM 1105 N N . GLN A 1 134 ? 12.168 -13.201 -4.611 1.00 73.56 134 GLN A N 1
ATOM 1106 C CA . GLN A 1 134 ? 12.851 -13.687 -3.410 1.00 73.56 134 GLN A CA 1
ATOM 1107 C C . GLN A 1 134 ? 14.369 -13.658 -3.615 1.00 73.56 134 GLN A C 1
ATOM 1109 O O . GLN A 1 134 ? 14.876 -13.822 -4.725 1.00 73.56 134 GLN A O 1
ATOM 1114 N N . MET A 1 135 ? 15.102 -13.441 -2.522 1.00 75.19 135 MET A N 1
ATOM 1115 C CA . MET A 1 135 ? 16.560 -13.490 -2.536 1.00 75.19 135 MET A CA 1
ATOM 1116 C C . MET A 1 135 ? 17.013 -14.851 -3.082 1.00 75.19 135 MET A C 1
ATOM 1118 O O . MET A 1 135 ? 16.700 -15.888 -2.498 1.00 75.19 135 MET A O 1
ATOM 1122 N N . LYS A 1 136 ? 17.757 -14.851 -4.194 1.00 77.88 136 LYS A N 1
ATOM 1123 C CA . LYS A 1 136 ? 18.365 -16.068 -4.740 1.00 77.88 136 LYS A CA 1
ATOM 1124 C C . LYS A 1 136 ? 19.494 -16.509 -3.811 1.00 77.88 136 LYS A C 1
ATOM 1126 O O . LYS A 1 136 ? 20.546 -15.882 -3.773 1.00 77.88 136 LYS A O 1
ATOM 1131 N N . GLN A 1 137 ? 19.263 -17.581 -3.062 1.00 81.69 137 GLN A N 1
ATOM 1132 C CA . GLN A 1 137 ? 20.217 -18.150 -2.103 1.00 81.69 137 GLN A CA 1
ATOM 1133 C C . GLN A 1 137 ? 20.985 -19.349 -2.686 1.00 81.69 137 GLN A C 1
ATOM 1135 O O . GLN A 1 137 ? 21.331 -20.272 -1.958 1.00 81.69 137 GLN A O 1
ATOM 1140 N N . CYS A 1 138 ? 21.258 -19.353 -3.997 1.00 80.44 138 CYS A N 1
ATOM 1141 C CA . CYS A 1 138 ? 21.872 -20.499 -4.684 1.00 80.44 138 CYS A CA 1
ATOM 1142 C C . CYS A 1 138 ? 23.303 -20.817 -4.215 1.00 80.44 138 CYS A C 1
ATOM 1144 O O . CYS A 1 138 ? 23.751 -21.942 -4.383 1.00 80.44 138 CYS A O 1
ATOM 1146 N N . HIS A 1 139 ? 24.001 -19.845 -3.619 1.00 83.56 139 HIS A N 1
ATOM 1147 C CA . HIS A 1 139 ? 25.364 -19.999 -3.090 1.00 83.56 139 HIS A CA 1
ATOM 1148 C C . HIS A 1 139 ? 25.417 -19.910 -1.557 1.00 83.56 139 HIS A C 1
ATOM 1150 O O . HIS A 1 139 ? 26.453 -19.578 -0.986 1.00 83.56 139 HIS A O 1
ATOM 1156 N N . ARG A 1 140 ? 24.292 -20.134 -0.866 1.00 84.94 140 ARG A N 1
ATOM 1157 C CA . ARG A 1 140 ? 24.283 -20.165 0.601 1.00 84.94 140 ARG A CA 1
ATOM 1158 C C . ARG A 1 140 ? 24.907 -21.477 1.076 1.00 84.94 140 ARG A C 1
ATOM 1160 O O . ARG A 1 140 ? 24.607 -22.532 0.522 1.00 84.94 140 ARG A O 1
ATOM 1167 N N . SER A 1 141 ? 25.729 -21.420 2.123 1.00 83.00 141 SER A N 1
ATOM 1168 C CA . SER A 1 141 ? 26.120 -22.628 2.849 1.00 83.00 141 SER A CA 1
ATOM 1169 C C . SER A 1 141 ? 24.880 -23.337 3.411 1.00 83.00 141 SER A C 1
ATOM 1171 O O . SER A 1 141 ? 23.836 -22.720 3.660 1.00 83.00 141 SER A O 1
ATOM 1173 N N . LYS A 1 142 ? 24.981 -24.657 3.576 1.00 82.88 142 LYS A N 1
ATOM 1174 C CA . LYS A 1 142 ? 23.920 -25.470 4.175 1.00 82.88 142 LYS A CA 1
ATOM 1175 C C . LYS A 1 142 ? 23.669 -25.029 5.622 1.00 82.88 142 LYS A C 1
ATOM 1177 O O . LYS A 1 142 ? 24.600 -24.732 6.371 1.00 82.88 142 LYS A O 1
ATOM 1182 N N . ASN A 1 143 ? 22.405 -25.002 6.028 1.00 84.81 143 ASN A N 1
ATOM 1183 C CA . ASN A 1 143 ? 21.977 -24.622 7.370 1.00 84.81 143 ASN A CA 1
ATOM 1184 C C . ASN A 1 143 ? 22.130 -25.788 8.362 1.00 84.81 143 ASN A C 1
ATOM 1186 O O . ASN A 1 143 ? 21.138 -26.293 8.890 1.00 84.81 143 ASN A O 1
ATOM 1190 N N . TYR A 1 144 ? 23.371 -26.182 8.652 1.00 85.38 144 TYR A N 1
ATOM 1191 C CA . TYR A 1 144 ? 23.680 -27.366 9.464 1.00 85.38 144 TYR A CA 1
ATOM 1192 C C . TYR A 1 144 ? 23.008 -27.384 10.846 1.00 85.38 144 TYR A C 1
ATOM 1194 O O . TYR A 1 144 ? 22.636 -28.444 11.327 1.00 85.38 144 TYR A O 1
ATOM 1202 N N . LEU A 1 145 ? 22.815 -26.220 11.474 1.00 84.75 145 LEU A N 1
ATOM 1203 C CA . LEU A 1 145 ? 22.270 -26.132 12.837 1.00 84.75 145 LEU A CA 1
ATOM 1204 C C . LEU A 1 145 ? 20.754 -25.925 12.899 1.00 84.75 145 LEU A C 1
ATOM 1206 O O . LEU A 1 145 ? 20.155 -26.085 13.955 1.00 84.75 145 LEU A O 1
ATOM 1210 N N . THR A 1 146 ? 20.129 -25.501 11.799 1.00 82.75 146 THR A N 1
ATOM 1211 C CA . THR A 1 146 ? 18.723 -25.052 11.820 1.00 82.75 146 THR A CA 1
ATOM 1212 C C . THR A 1 146 ? 17.811 -25.865 10.915 1.00 82.75 146 THR A C 1
ATOM 1214 O O . THR A 1 146 ? 16.592 -25.711 10.990 1.00 82.75 146 THR A O 1
ATOM 1217 N N . ARG A 1 147 ? 18.361 -26.743 10.068 1.00 83.81 147 ARG A N 1
ATOM 1218 C CA . ARG A 1 147 ? 17.566 -27.577 9.172 1.00 83.81 147 ARG A CA 1
ATOM 1219 C C . ARG A 1 147 ? 18.128 -28.990 9.102 1.00 83.81 147 ARG A C 1
ATOM 1221 O O . ARG A 1 147 ? 19.165 -29.215 8.490 1.00 83.81 147 ARG A O 1
ATOM 1228 N N . TRP A 1 148 ? 17.379 -29.937 9.663 1.00 84.19 148 TRP A N 1
ATOM 1229 C CA . TRP A 1 148 ? 17.733 -31.361 9.690 1.00 84.19 148 TRP A CA 1
ATOM 1230 C C . TRP A 1 148 ? 18.065 -31.912 8.295 1.00 84.19 148 TRP A C 1
ATOM 1232 O O . TRP A 1 148 ? 19.064 -32.597 8.124 1.00 84.19 148 TRP A O 1
ATOM 1242 N N . ASN A 1 149 ? 17.303 -31.506 7.275 1.00 84.88 149 ASN A N 1
ATOM 1243 C CA . ASN A 1 149 ? 17.505 -31.936 5.885 1.00 84.88 149 ASN A CA 1
ATOM 1244 C C . ASN A 1 149 ? 18.775 -31.364 5.221 1.00 84.88 149 ASN A C 1
ATOM 1246 O O . ASN A 1 149 ? 19.104 -31.751 4.106 1.00 84.88 149 ASN A O 1
ATOM 1250 N N . GLU A 1 150 ? 19.446 -30.395 5.849 1.00 85.12 150 GLU A N 1
ATOM 1251 C CA . GLU A 1 150 ? 20.682 -29.783 5.344 1.00 85.12 150 GLU A CA 1
ATOM 1252 C C . GLU A 1 150 ? 21.910 -30.194 6.180 1.00 85.12 150 GLU A C 1
ATOM 1254 O O . GLU A 1 150 ? 23.002 -29.679 5.938 1.00 85.12 150 GLU A O 1
ATOM 1259 N N . MET A 1 151 ? 21.761 -31.115 7.142 1.00 85.06 151 MET A N 1
ATOM 1260 C CA . MET A 1 151 ? 22.882 -31.641 7.928 1.00 85.06 151 MET A CA 1
ATOM 1261 C C . MET A 1 151 ? 23.848 -32.464 7.071 1.00 85.06 151 MET A C 1
ATOM 1263 O O . MET A 1 151 ? 23.474 -33.015 6.034 1.00 85.06 151 MET A O 1
ATOM 1267 N N . LEU A 1 152 ? 25.111 -32.541 7.506 1.00 84.00 152 LEU A N 1
ATOM 1268 C CA . LEU A 1 152 ? 26.044 -33.509 6.936 1.00 84.00 152 LEU A CA 1
ATOM 1269 C C . LEU A 1 152 ? 25.544 -34.918 7.251 1.00 84.00 152 LEU A C 1
ATOM 1271 O O . LEU A 1 152 ? 25.364 -35.275 8.412 1.00 84.00 152 LEU A O 1
ATOM 1275 N N . THR A 1 153 ? 25.356 -35.709 6.206 1.00 82.44 153 THR A N 1
ATOM 1276 C CA . THR A 1 153 ? 25.182 -37.155 6.299 1.00 82.44 153 THR A CA 1
ATOM 1277 C C . THR A 1 153 ? 26.530 -37.812 6.047 1.00 82.44 153 THR A C 1
ATOM 1279 O O . THR A 1 153 ? 27.247 -37.412 5.128 1.00 82.44 153 THR A O 1
ATOM 1282 N N . ILE A 1 154 ? 26.883 -38.795 6.868 1.00 81.88 154 ILE A N 1
ATOM 1283 C CA . ILE A 1 154 ? 28.035 -39.660 6.620 1.00 81.88 154 ILE A CA 1
ATOM 1284 C C . ILE A 1 154 ? 27.554 -40.737 5.644 1.00 81.88 154 ILE A C 1
ATOM 1286 O O . ILE A 1 154 ? 26.480 -41.300 5.837 1.00 81.88 154 ILE A O 1
ATOM 1290 N N . GLU A 1 155 ? 28.296 -40.974 4.567 1.00 72.88 155 GLU A N 1
ATOM 1291 C CA . GLU A 1 155 ? 28.035 -42.115 3.691 1.00 72.88 155 GLU A CA 1
ATOM 1292 C C . GLU A 1 155 ? 28.671 -43.357 4.332 1.00 72.88 155 GLU A C 1
ATOM 1294 O O . GLU A 1 155 ? 29.892 -43.430 4.476 1.00 72.88 155 GLU A O 1
ATOM 1299 N N . ASP A 1 156 ? 27.847 -44.336 4.718 1.00 64.25 156 ASP A N 1
ATOM 1300 C CA . ASP A 1 156 ? 28.261 -45.567 5.420 1.00 64.25 156 ASP A CA 1
ATOM 1301 C C . ASP A 1 156 ? 29.230 -46.458 4.615 1.00 64.25 156 ASP A C 1
ATOM 1303 O O . ASP A 1 156 ? 29.736 -47.460 5.115 1.00 64.25 156 ASP A O 1
ATOM 1307 N N . ALA A 1 157 ? 29.541 -46.098 3.368 1.00 60.84 157 ALA A N 1
ATOM 1308 C CA . ALA A 1 157 ? 30.418 -46.868 2.493 1.00 60.84 157 ALA A CA 1
ATOM 1309 C C . ALA A 1 157 ? 31.899 -46.881 2.928 1.00 60.84 157 ALA A C 1
ATOM 1311 O O . ALA A 1 157 ? 32.667 -47.677 2.394 1.00 60.84 157 ALA A O 1
ATOM 1312 N N . TYR A 1 158 ? 32.318 -46.024 3.870 1.00 58.84 158 TYR A N 1
ATOM 1313 C CA . TYR A 1 158 ? 33.740 -45.856 4.217 1.00 58.84 158 TYR A CA 1
ATOM 1314 C C . TYR A 1 158 ? 34.096 -46.020 5.699 1.00 58.84 158 TYR A C 1
ATOM 1316 O O . TYR A 1 158 ? 35.230 -45.734 6.082 1.00 58.84 158 TYR A O 1
ATOM 1324 N N . THR A 1 159 ? 33.175 -46.484 6.549 1.00 56.97 159 THR A N 1
ATOM 1325 C CA . THR A 1 159 ? 33.513 -46.780 7.952 1.00 56.97 159 THR A CA 1
ATOM 1326 C C . THR A 1 159 ? 33.800 -48.278 8.100 1.00 56.97 159 THR A C 1
ATOM 1328 O O . THR A 1 159 ? 32.854 -49.064 8.136 1.00 56.97 159 THR A O 1
ATOM 1331 N N . PRO A 1 160 ? 35.069 -48.727 8.188 1.00 55.72 160 PRO A N 1
ATOM 1332 C CA . PRO A 1 160 ? 35.355 -50.069 8.670 1.00 55.72 160 PRO A CA 1
ATOM 1333 C C . PRO A 1 160 ? 34.988 -50.080 10.153 1.00 55.72 160 PRO A C 1
ATOM 1335 O O . PRO A 1 160 ? 35.777 -49.690 11.010 1.00 55.72 160 PRO A O 1
ATOM 1338 N N . VAL A 1 161 ? 33.744 -50.446 10.456 1.00 61.34 161 VAL A N 1
ATOM 1339 C CA . VAL A 1 161 ? 33.318 -50.706 11.827 1.00 61.34 161 VAL A CA 1
ATOM 1340 C C . VAL A 1 161 ? 34.122 -51.916 12.287 1.00 61.34 161 VAL A C 1
ATOM 1342 O O . VAL A 1 161 ? 33.832 -53.049 11.905 1.00 61.34 161 VAL A O 1
ATOM 1345 N N . THR A 1 162 ? 35.172 -51.679 13.069 1.00 58.19 162 THR A N 1
ATOM 1346 C CA . THR A 1 162 ? 35.851 -52.720 13.833 1.00 58.19 162 THR A CA 1
ATOM 1347 C C . THR A 1 162 ? 34.840 -53.292 14.817 1.00 58.19 162 THR A C 1
ATOM 1349 O O . THR A 1 162 ? 34.562 -52.717 15.868 1.00 58.19 162 THR A O 1
ATOM 1352 N N . GLN A 1 163 ? 34.238 -54.417 14.436 1.00 47.97 163 GLN A N 1
ATOM 1353 C CA . GLN A 1 163 ? 33.478 -55.267 15.339 1.00 47.97 163 GLN A CA 1
ATOM 1354 C C . GLN A 1 163 ? 34.474 -55.884 16.326 1.00 47.97 163 GLN A C 1
ATOM 1356 O O . GLN A 1 163 ? 35.119 -56.883 16.017 1.00 47.97 163 GLN A O 1
ATOM 1361 N N . ASN A 1 164 ? 34.645 -55.260 17.489 1.00 49.53 164 ASN A N 1
ATOM 1362 C CA . ASN A 1 164 ? 35.334 -55.897 18.604 1.00 49.53 164 ASN A CA 1
ATOM 1363 C C . ASN A 1 164 ? 34.329 -56.808 19.322 1.00 49.53 164 ASN A C 1
ATOM 1365 O O . ASN A 1 164 ? 33.331 -56.326 19.861 1.00 49.53 164 ASN A O 1
ATOM 1369 N N . THR A 1 165 ? 34.605 -58.111 19.247 1.00 41.31 165 THR A N 1
ATOM 1370 C CA . THR A 1 165 ? 34.047 -59.204 20.064 1.00 41.31 165 THR A CA 1
ATOM 1371 C C . THR A 1 165 ? 34.295 -59.011 21.549 1.00 41.31 165 THR A C 1
ATOM 1373 O O . THR A 1 165 ? 35.406 -58.535 21.880 1.00 41.31 165 THR A O 1
#

Radius of gyration: 23.83 Å; chains: 1; bounding box: 59×71×45 Å